Protein AF-A0A8T3X683-F1 (afdb_monomer_lite)

Structure (mmCIF, N/CA/C/O backbone):
data_AF-A0A8T3X683-F1
#
_entry.id   AF-A0A8T3X683-F1
#
loop_
_atom_site.group_PDB
_atom_site.id
_atom_site.type_symbol
_atom_site.label_atom_id
_atom_site.label_alt_id
_atom_site.label_comp_id
_atom_site.label_asym_id
_atom_site.label_entity_id
_atom_site.label_seq_id
_atom_site.pdbx_PDB_ins_code
_atom_site.Cartn_x
_atom_site.Cartn_y
_atom_site.Cartn_z
_atom_site.occupancy
_atom_site.B_iso_or_equiv
_atom_site.auth_seq_id
_atom_site.auth_comp_id
_atom_site.auth_asym_id
_atom_site.auth_atom_id
_atom_site.pdbx_PDB_model_num
ATOM 1 N N . MET A 1 1 ? -1.042 11.180 9.262 1.00 64.81 1 MET A N 1
ATOM 2 C CA . MET A 1 1 ? -1.759 9.898 9.081 1.00 64.81 1 MET A CA 1
ATOM 3 C C . MET A 1 1 ? -2.972 10.144 8.207 1.00 64.81 1 MET A C 1
ATOM 5 O O . MET A 1 1 ? -3.562 11.211 8.336 1.00 64.81 1 MET A O 1
ATOM 9 N N . GLY A 1 2 ? -3.279 9.216 7.298 1.00 88.31 2 GLY A N 1
ATOM 10 C CA . GLY A 1 2 ? -4.393 9.323 6.352 1.00 88.31 2 GLY A CA 1
ATOM 11 C C . GLY A 1 2 ? -5.440 8.230 6.573 1.00 88.31 2 GLY A C 1
ATOM 12 O O . GLY A 1 2 ? -5.437 7.555 7.604 1.00 88.31 2 GLY A O 1
ATOM 13 N N . ILE A 1 3 ? -6.312 8.053 5.583 1.00 94.94 3 ILE A N 1
ATOM 14 C CA . ILE A 1 3 ? -7.375 7.043 5.574 1.00 94.94 3 ILE A CA 1
ATOM 15 C C . ILE A 1 3 ? -7.085 6.023 4.474 1.00 94.94 3 ILE A C 1
ATOM 17 O O . ILE A 1 3 ? -6.629 6.385 3.393 1.00 94.94 3 ILE A O 1
ATOM 21 N N . CYS A 1 4 ? -7.311 4.745 4.766 1.00 95.88 4 CYS A N 1
ATOM 22 C CA . CYS A 1 4 ? -7.147 3.643 3.826 1.00 95.88 4 CYS A CA 1
ATOM 23 C C . CYS A 1 4 ? -8.298 3.683 2.819 1.00 95.88 4 CYS A C 1
ATOM 25 O O . CYS A 1 4 ? -9.450 3.518 3.225 1.00 95.88 4 CYS A O 1
ATOM 27 N N . ALA A 1 5 ? -8.021 3.820 1.520 1.00 94.19 5 ALA A N 1
ATOM 28 C CA . ALA A 1 5 ? -9.087 3.936 0.521 1.00 94.19 5 ALA A CA 1
ATOM 29 C C . ALA A 1 5 ? -9.920 2.652 0.343 1.00 94.19 5 ALA A C 1
ATOM 31 O O . ALA A 1 5 ? -10.957 2.678 -0.315 1.00 94.19 5 ALA A O 1
ATOM 32 N N . LYS A 1 6 ? -9.477 1.514 0.896 1.00 96.12 6 LYS A N 1
ATOM 33 C CA . LYS A 1 6 ? -10.190 0.230 0.797 1.00 96.12 6 LYS A CA 1
ATOM 34 C C . LYS A 1 6 ? -11.171 -0.041 1.928 1.00 96.12 6 LYS A C 1
ATOM 36 O O . LYS A 1 6 ? -12.218 -0.614 1.668 1.00 96.12 6 LYS A O 1
ATOM 41 N N . CYS A 1 7 ? -10.807 0.298 3.161 1.00 96.44 7 CYS A N 1
ATOM 42 C CA . CYS A 1 7 ? -11.588 -0.065 4.348 1.00 96.44 7 CYS A CA 1
ATOM 43 C C . CYS A 1 7 ? -11.957 1.136 5.220 1.00 96.44 7 CYS A C 1
ATOM 45 O O . CYS A 1 7 ? -12.435 0.944 6.333 1.00 96.44 7 CYS A O 1
ATOM 47 N N . GLU A 1 8 ? -11.628 2.352 4.772 1.00 95.88 8 GLU A N 1
ATOM 48 C CA . GLU A 1 8 ? -11.928 3.627 5.441 1.00 95.88 8 GLU A CA 1
ATOM 49 C C . GLU A 1 8 ? -11.347 3.762 6.864 1.00 95.88 8 GLU A C 1
ATOM 51 O O . GLU A 1 8 ? -11.609 4.726 7.578 1.00 95.88 8 GLU A O 1
ATOM 56 N N . GLY A 1 9 ? -10.498 2.815 7.270 1.00 95.31 9 GLY A N 1
ATOM 57 C CA . GLY A 1 9 ? -9.770 2.836 8.532 1.00 95.31 9 GLY A CA 1
ATOM 58 C C . GLY A 1 9 ? -8.501 3.684 8.462 1.00 95.31 9 GLY A C 1
ATOM 59 O O . GLY A 1 9 ? -8.055 4.099 7.393 1.00 95.31 9 GLY A O 1
ATOM 60 N N . GLU A 1 10 ? -7.874 3.906 9.614 1.00 97.12 10 GLU A N 1
ATOM 61 C CA . GLU A 1 10 ? -6.631 4.677 9.704 1.00 97.12 10 GLU A CA 1
ATOM 62 C C . GLU A 1 10 ? -5.466 3.999 8.956 1.00 97.12 10 GLU A C 1
ATOM 64 O O . GLU A 1 10 ? -5.327 2.769 8.942 1.00 97.12 10 GLU A O 1
ATOM 69 N N . THR A 1 11 ? -4.573 4.809 8.382 1.00 96.69 11 THR A N 1
ATOM 70 C CA . THR A 1 11 ? -3.264 4.356 7.889 1.00 96.69 11 THR A CA 1
ATOM 71 C C . THR A 1 11 ? -2.135 4.777 8.822 1.00 96.69 11 THR A C 1
ATOM 73 O O . THR A 1 11 ? -2.207 5.802 9.504 1.00 96.69 11 THR A O 1
ATOM 76 N N . GLU A 1 12 ? -1.058 3.995 8.840 1.00 95.50 12 GLU A N 1
ATOM 77 C CA . GLU A 1 12 ? 0.163 4.302 9.586 1.00 95.50 12 GLU A CA 1
ATOM 78 C C . GLU A 1 12 ? 1.424 4.008 8.765 1.00 95.50 12 GLU A C 1
ATOM 80 O O . GLU A 1 12 ? 1.831 2.865 8.569 1.00 95.50 12 GLU A O 1
ATOM 85 N N . GLY A 1 13 ? 2.085 5.066 8.299 1.00 95.12 13 GLY A N 1
ATOM 86 C CA . GLY A 1 13 ? 3.259 4.943 7.438 1.00 95.12 13 GLY A CA 1
ATOM 87 C C . GLY A 1 13 ? 2.925 4.361 6.063 1.00 95.12 13 GLY A C 1
ATOM 88 O O . GLY A 1 13 ? 1.788 4.443 5.591 1.00 95.12 13 GLY A O 1
ATOM 89 N N . TRP A 1 14 ? 3.937 3.780 5.426 1.00 96.56 14 TRP A N 1
ATOM 90 C CA . TRP A 1 14 ? 3.914 3.349 4.031 1.00 96.56 14 TRP A CA 1
ATOM 91 C C . TRP A 1 14 ? 4.418 1.916 3.888 1.00 96.56 14 TRP A C 1
ATOM 93 O O . TRP A 1 14 ? 5.187 1.419 4.719 1.00 96.56 14 TRP A O 1
ATOM 103 N N . LYS A 1 15 ? 3.949 1.228 2.848 1.00 96.75 15 LYS A N 1
ATOM 104 C CA . LYS A 1 15 ? 4.352 -0.132 2.506 1.00 96.75 15 LYS A CA 1
ATOM 105 C C . LYS A 1 15 ? 4.340 -0.333 0.999 1.00 96.75 15 LYS A C 1
ATOM 107 O O . LYS A 1 15 ? 3.352 -0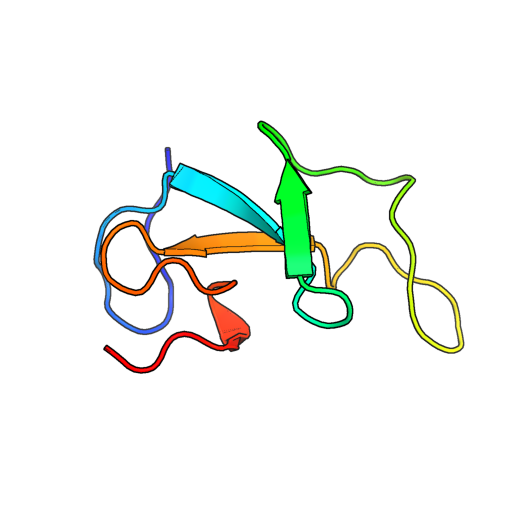.019 0.337 1.00 96.75 15 LYS A O 1
ATOM 112 N N . CYS A 1 16 ? 5.413 -0.904 0.469 1.00 96.62 16 CYS A N 1
ATOM 113 C CA . CYS A 1 16 ? 5.474 -1.292 -0.931 1.00 96.62 16 CYS A CA 1
ATOM 114 C C . CYS A 1 16 ? 4.541 -2.483 -1.195 1.00 96.62 16 CYS A C 1
ATOM 116 O O . CYS A 1 16 ? 4.666 -3.537 -0.571 1.00 96.62 16 CYS A O 1
ATOM 118 N N . ALA A 1 17 ? 3.614 -2.332 -2.137 1.00 95.50 17 ALA A N 1
ATOM 119 C CA . ALA A 1 17 ? 2.691 -3.382 -2.554 1.00 95.50 17 ALA A CA 1
ATOM 120 C C . ALA A 1 17 ? 3.376 -4.526 -3.328 1.00 95.50 17 ALA A C 1
ATOM 122 O O . ALA A 1 17 ? 2.773 -5.580 -3.497 1.00 95.50 17 ALA A O 1
ATOM 123 N N . ILE A 1 18 ? 4.614 -4.334 -3.797 1.00 95.88 18 ILE A N 1
ATOM 124 C CA . ILE A 1 18 ? 5.359 -5.350 -4.554 1.00 95.88 18 ILE A CA 1
ATOM 125 C C . ILE A 1 18 ? 6.258 -6.176 -3.633 1.00 95.88 18 ILE A C 1
ATOM 127 O O . ILE A 1 18 ? 6.119 -7.394 -3.575 1.00 95.88 18 ILE A O 1
ATOM 131 N N . CYS A 1 19 ? 7.158 -5.535 -2.885 1.00 95.69 19 CYS A N 1
ATOM 132 C CA . CYS A 1 19 ? 8.146 -6.240 -2.060 1.00 95.69 19 CYS A CA 1
ATOM 133 C C . CYS A 1 19 ? 7.847 -6.205 -0.551 1.00 95.69 19 CYS A C 1
ATOM 135 O O . CYS A 1 19 ? 8.535 -6.861 0.227 1.00 95.69 19 CYS A O 1
ATOM 137 N N . GLY A 1 20 ? 6.841 -5.441 -0.112 1.00 95.56 20 GLY A N 1
ATOM 138 C CA . GLY A 1 20 ? 6.428 -5.383 1.291 1.00 95.56 20 GLY A CA 1
ATOM 139 C C . GLY A 1 20 ? 7.307 -4.534 2.213 1.00 95.56 20 GLY A C 1
ATOM 140 O O . GLY A 1 20 ? 7.014 -4.488 3.408 1.00 95.56 20 GLY A O 1
ATOM 141 N N . VAL A 1 21 ? 8.341 -3.858 1.698 1.00 96.56 21 VAL A N 1
ATOM 142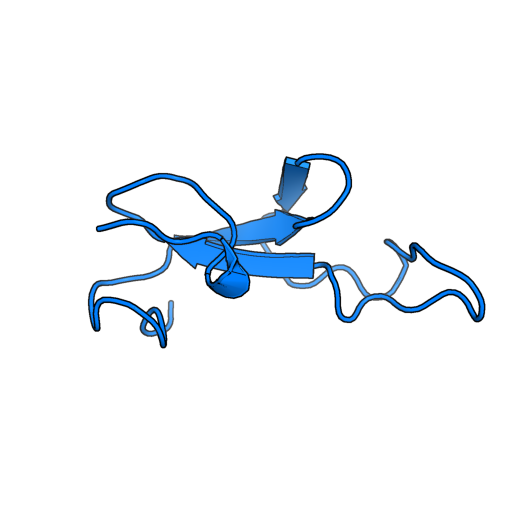 C CA . VAL A 1 21 ? 9.181 -2.938 2.487 1.00 96.56 21 VAL A CA 1
ATOM 143 C C . VAL A 1 21 ? 8.321 -1.845 3.114 1.00 96.56 21 VAL A C 1
ATOM 145 O O . VAL A 1 21 ? 7.445 -1.284 2.456 1.00 96.56 21 VAL A O 1
ATOM 148 N N . GLU A 1 22 ? 8.561 -1.565 4.394 1.00 96.44 22 GLU A N 1
ATOM 149 C CA . GLU A 1 22 ? 7.845 -0.545 5.157 1.00 96.44 22 GLU A CA 1
ATOM 150 C C . GLU A 1 22 ? 8.691 0.723 5.293 1.00 96.44 22 GLU A C 1
ATOM 152 O O . GLU A 1 22 ? 9.896 0.651 5.533 1.00 96.44 22 GLU A O 1
ATOM 157 N N . ALA A 1 23 ? 8.041 1.879 5.195 1.00 94.62 23 ALA A N 1
ATOM 158 C CA . ALA A 1 23 ? 8.663 3.186 5.357 1.00 94.62 23 ALA A CA 1
ATOM 159 C C . ALA A 1 23 ? 7.807 4.078 6.268 1.00 94.62 23 ALA A C 1
ATOM 161 O O . ALA A 1 23 ? 6.599 3.872 6.429 1.00 94.62 23 ALA A O 1
ATOM 162 N N . LYS A 1 24 ? 8.437 5.064 6.916 1.00 94.00 24 LYS A N 1
ATOM 163 C CA . LYS A 1 24 ? 7.717 6.050 7.746 1.00 94.00 24 LYS A CA 1
ATOM 164 C C . LYS A 1 24 ? 6.964 7.068 6.886 1.00 94.00 24 LYS A C 1
ATOM 166 O O . LYS A 1 24 ? 5.883 7.508 7.268 1.00 94.00 24 LYS A O 1
ATOM 171 N N . GLU A 1 25 ? 7.512 7.376 5.720 1.00 94.44 25 GLU A N 1
ATOM 172 C CA . GLU A 1 25 ? 7.001 8.305 4.716 1.00 94.44 25 GLU A CA 1
ATOM 173 C C . GLU A 1 25 ? 7.067 7.670 3.321 1.00 94.44 25 GLU A C 1
ATOM 175 O O . GLU A 1 25 ? 7.600 6.569 3.167 1.00 94.44 25 GLU A O 1
ATOM 180 N N . HIS A 1 26 ? 6.467 8.330 2.332 1.00 93.31 26 HIS A N 1
ATOM 181 C CA . HIS A 1 26 ? 6.513 7.878 0.945 1.00 93.31 26 HIS A CA 1
ATOM 182 C C . HIS A 1 26 ? 7.949 7.978 0.430 1.00 93.31 26 HIS A C 1
ATOM 184 O O . HIS A 1 26 ? 8.572 9.029 0.539 1.00 93.31 26 HIS A O 1
ATOM 190 N N . ASP A 1 27 ? 8.469 6.874 -0.098 1.00 91.88 27 ASP A N 1
ATOM 191 C CA . ASP A 1 27 ? 9.833 6.789 -0.614 1.00 91.88 27 ASP A CA 1
ATOM 192 C C . ASP A 1 27 ? 9.804 6.817 -2.143 1.00 91.88 27 ASP A C 1
ATOM 194 O O . ASP A 1 27 ? 9.535 5.802 -2.787 1.00 91.88 27 ASP A O 1
ATOM 198 N N . SER A 1 28 ? 10.087 7.988 -2.714 1.00 92.50 28 SER A N 1
ATOM 199 C CA . SER A 1 28 ? 10.137 8.202 -4.163 1.00 92.50 28 SER A CA 1
ATOM 200 C C . SER A 1 28 ? 11.325 7.518 -4.843 1.00 92.50 28 SER A C 1
ATOM 202 O O . SER A 1 28 ? 11.351 7.430 -6.065 1.00 92.50 28 SER A O 1
ATOM 204 N N . THR A 1 29 ? 12.302 7.023 -4.076 1.00 93.69 29 THR A N 1
ATOM 205 C CA . THR A 1 29 ? 13.438 6.248 -4.603 1.00 93.69 29 THR A CA 1
ATOM 206 C C . THR A 1 29 ? 13.170 4.741 -4.594 1.00 93.69 29 THR A C 1
ATOM 208 O O . THR A 1 29 ? 13.931 3.961 -5.169 1.00 93.69 29 THR 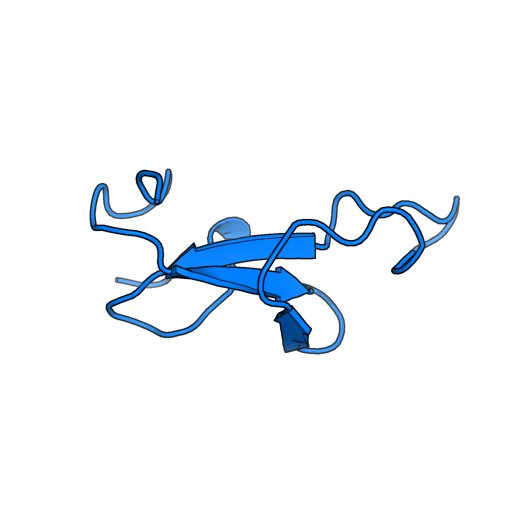A O 1
ATOM 211 N N . HIS A 1 30 ? 12.072 4.313 -3.963 1.00 94.56 30 HIS A N 1
ATOM 212 C CA . HIS A 1 30 ? 11.652 2.919 -3.890 1.00 94.56 30 HIS A CA 1
ATOM 213 C C . HIS A 1 30 ? 10.809 2.528 -5.106 1.00 94.56 30 HIS A C 1
ATOM 215 O O . HIS A 1 30 ? 9.586 2.380 -5.027 1.00 94.56 30 HIS A O 1
ATOM 221 N N . GLU A 1 31 ? 11.463 2.339 -6.244 1.00 96.06 31 GLU A N 1
ATOM 222 C CA . GLU A 1 31 ? 10.787 2.071 -7.511 1.00 96.06 31 GLU A CA 1
ATOM 223 C C . GLU A 1 31 ? 10.704 0.574 -7.831 1.00 96.06 31 GLU A C 1
ATOM 225 O O . GLU A 1 31 ? 11.642 -0.192 -7.604 1.00 96.06 31 GLU A O 1
ATOM 230 N N . HIS A 1 32 ? 9.570 0.150 -8.393 1.00 93.25 32 HIS A N 1
ATOM 231 C CA . HIS A 1 32 ? 9.363 -1.208 -8.908 1.00 93.25 32 HIS A CA 1
ATOM 232 C C . HIS A 1 32 ? 8.569 -1.172 -10.218 1.00 93.25 32 HIS A C 1
ATOM 234 O O . HIS A 1 32 ? 7.801 -0.241 -10.456 1.00 93.25 32 HIS A O 1
ATOM 240 N N . GLY A 1 33 ? 8.696 -2.228 -11.025 1.00 85.56 33 GLY A N 1
ATOM 241 C CA . GLY A 1 33 ? 7.982 -2.389 -12.298 1.00 85.56 33 GLY A CA 1
ATOM 242 C C . GLY A 1 33 ? 8.789 -1.965 -13.528 1.00 85.56 33 GLY A C 1
ATOM 243 O O . GLY A 1 33 ? 9.951 -1.587 -13.417 1.00 85.56 33 GLY A O 1
ATOM 244 N N . ASP A 1 34 ? 8.153 -2.064 -14.699 1.00 89.31 34 ASP A N 1
ATOM 245 C CA . ASP A 1 34 ? 8.660 -1.560 -15.980 1.00 89.31 34 ASP A CA 1
ATOM 246 C C . ASP A 1 34 ? 7.537 -0.755 -16.683 1.00 89.31 34 ASP A C 1
ATOM 248 O O . ASP A 1 34 ? 6.490 -1.332 -17.002 1.00 89.31 34 ASP A O 1
ATOM 252 N N . PRO A 1 35 ? 7.682 0.577 -16.849 1.00 90.44 35 PRO A N 1
ATOM 253 C CA . PRO A 1 35 ? 8.789 1.387 -16.338 1.00 90.44 35 PRO A CA 1
ATOM 254 C C . PRO A 1 35 ? 8.823 1.419 -14.794 1.00 90.44 35 PRO A C 1
ATOM 256 O O . PRO A 1 35 ? 7.779 1.226 -14.157 1.00 90.44 35 PRO A O 1
ATOM 259 N N . PRO A 1 36 ? 10.001 1.665 -14.188 1.00 93.00 36 PRO A N 1
ATOM 260 C CA . PRO A 1 36 ? 10.131 1.815 -12.742 1.00 93.00 36 PRO A CA 1
ATOM 261 C C . PRO A 1 36 ? 9.247 2.961 -12.235 1.00 93.00 36 PRO A C 1
ATOM 263 O O . PRO A 1 36 ? 9.136 4.010 -12.870 1.00 93.00 36 PRO A O 1
ATOM 266 N N . SER A 1 37 ? 8.555 2.725 -11.119 1.00 93.38 37 SER A N 1
ATOM 267 C CA . SER A 1 37 ? 7.732 3.733 -10.454 1.00 93.38 37 SER A CA 1
ATOM 268 C C . SER A 1 37 ? 7.610 3.455 -8.958 1.00 93.38 37 SER A C 1
ATOM 270 O O . SER A 1 37 ? 7.447 2.310 -8.524 1.00 93.38 37 SER A O 1
ATOM 272 N N . ASP A 1 38 ? 7.606 4.521 -8.167 1.00 94.19 38 ASP A N 1
ATOM 273 C CA . ASP A 1 38 ? 7.378 4.516 -6.720 1.00 94.19 38 ASP A CA 1
ATOM 274 C C . ASP A 1 38 ? 5.892 4.393 -6.335 1.00 94.19 38 ASP A C 1
ATOM 276 O O . ASP A 1 38 ? 5.565 4.254 -5.155 1.00 94.19 38 ASP A O 1
ATOM 280 N N . ARG A 1 39 ? 4.973 4.369 -7.314 1.00 94.19 39 ARG A N 1
ATOM 281 C CA . ARG A 1 39 ? 3.516 4.275 -7.086 1.00 94.19 39 ARG A CA 1
ATOM 282 C C . ARG A 1 39 ? 3.102 3.059 -6.260 1.00 94.19 39 ARG A C 1
ATOM 284 O O . ARG A 1 39 ? 1.969 2.964 -5.813 1.00 94.19 39 ARG A O 1
ATOM 291 N N . HIS A 1 40 ? 3.976 2.066 -6.142 1.00 94.19 40 HIS A N 1
ATOM 292 C CA . HIS A 1 40 ? 3.724 0.860 -5.368 1.00 94.19 40 HIS A CA 1
ATOM 293 C C . HIS A 1 40 ? 3.997 1.063 -3.875 1.00 94.19 40 HIS A C 1
ATOM 295 O O . HIS A 1 40 ? 3.469 0.298 -3.068 1.00 94.19 40 HIS A O 1
ATOM 301 N N . CYS A 1 41 ? 4.764 2.087 -3.497 1.00 95.12 41 CYS A N 1
ATOM 302 C CA . CYS A 1 41 ? 4.874 2.558 -2.126 1.00 95.12 41 CYS A CA 1
ATOM 303 C C . CYS A 1 41 ? 3.572 3.279 -1.770 1.00 95.12 41 CYS A C 1
ATOM 305 O O . CYS A 1 41 ? 3.330 4.396 -2.207 1.00 95.12 41 CYS A O 1
ATOM 307 N N . MET A 1 42 ? 2.706 2.608 -1.013 1.00 95.06 42 MET A N 1
ATOM 308 C CA . MET A 1 42 ? 1.346 3.066 -0.716 1.00 95.06 42 MET A CA 1
ATOM 309 C C . MET A 1 42 ? 1.136 3.183 0.802 1.00 95.06 42 MET A C 1
ATOM 311 O O . MET A 1 42 ? 1.804 2.470 1.560 1.00 95.06 42 MET A O 1
ATOM 315 N N . PRO A 1 43 ? 0.195 4.014 1.284 1.00 96.69 43 PRO A N 1
ATOM 316 C CA . PRO A 1 43 ? -0.193 4.066 2.691 1.00 96.69 43 PRO A CA 1
ATOM 317 C C . PRO A 1 43 ? -0.461 2.672 3.273 1.00 96.69 43 PRO A C 1
ATOM 319 O O . PRO A 1 43 ? -1.141 1.845 2.663 1.00 96.69 43 PRO A O 1
ATOM 322 N N . LYS A 1 44 ? 0.071 2.383 4.464 1.00 97.12 44 LYS A N 1
ATOM 323 C CA . LYS A 1 44 ? -0.120 1.086 5.131 1.00 97.12 44 LYS A CA 1
ATOM 324 C C . LYS A 1 44 ? -1.361 1.130 6.014 1.00 97.12 44 LYS A C 1
ATOM 326 O O . LYS A 1 44 ? -1.443 1.945 6.928 1.00 97.12 44 LYS A O 1
ATOM 331 N N . CYS A 1 45 ? -2.313 0.231 5.783 1.00 97.12 45 CYS A N 1
ATOM 332 C CA . CYS A 1 45 ? -3.495 0.093 6.633 1.00 97.12 45 CYS A CA 1
ATOM 333 C C . CYS A 1 45 ? -3.086 -0.310 8.060 1.00 97.12 45 CYS A C 1
AT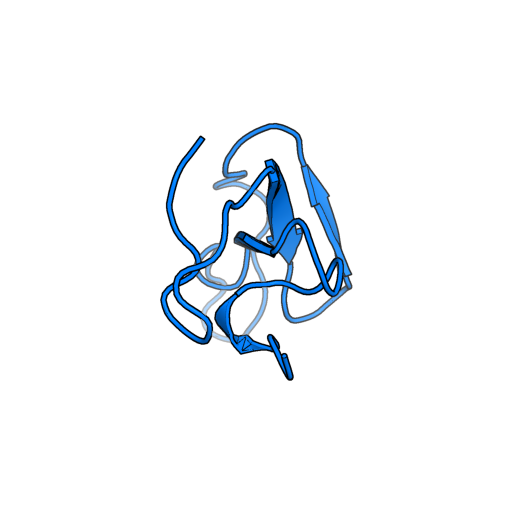OM 335 O O . CYS A 1 45 ? -2.358 -1.291 8.242 1.00 97.12 45 CYS A O 1
ATOM 337 N N . LYS A 1 46 ? -3.583 0.413 9.071 1.00 96.38 46 LYS A N 1
ATOM 338 C CA . LYS A 1 46 ? -3.320 0.136 10.494 1.00 96.38 46 LYS A CA 1
ATOM 339 C C . LYS A 1 46 ? -3.861 -1.226 10.930 1.00 96.38 46 LYS A C 1
ATOM 341 O O . LYS A 1 46 ? -3.197 -1.942 11.671 1.00 96.38 46 LYS A O 1
ATOM 346 N N . THR A 1 47 ? -5.022 -1.616 10.403 1.00 95.56 47 THR A N 1
ATOM 347 C CA . THR A 1 47 ? -5.721 -2.851 10.782 1.00 95.56 47 THR A CA 1
ATOM 348 C C . THR A 1 47 ? -5.060 -4.104 10.207 1.00 95.56 47 THR A C 1
ATOM 350 O O . THR A 1 47 ? -4.647 -4.978 10.963 1.00 95.56 47 THR A O 1
ATOM 353 N N . CYS A 1 48 ? -4.924 -4.215 8.878 1.00 95.94 48 CYS A N 1
ATOM 354 C CA . CYS A 1 48 ? -4.365 -5.424 8.250 1.00 95.94 48 CYS A CA 1
ATOM 355 C C . CYS A 1 48 ? -2.864 -5.354 7.945 1.00 95.94 48 CYS A C 1
ATOM 357 O O . CYS A 1 48 ? -2.306 -6.338 7.461 1.00 95.94 48 CYS A O 1
ATOM 359 N N . ARG A 1 49 ? -2.196 -4.216 8.192 1.00 95.56 49 ARG A N 1
ATOM 360 C CA . ARG A 1 49 ? -0.743 -4.027 7.989 1.00 95.56 49 ARG A CA 1
ATOM 361 C C . ARG A 1 49 ? -0.264 -4.248 6.547 1.00 95.56 49 ARG A C 1
ATOM 363 O O . ARG A 1 49 ? 0.935 -4.434 6.303 1.00 95.56 49 ARG A O 1
ATOM 370 N N . LYS A 1 50 ? -1.186 -4.216 5.585 1.00 96.62 50 LYS A N 1
ATOM 371 C CA . LYS A 1 50 ? -0.911 -4.275 4.145 1.00 96.62 50 LYS A CA 1
ATOM 372 C C . LYS A 1 50 ? -0.881 -2.866 3.554 1.00 96.62 50 LYS A C 1
ATOM 374 O O . LYS A 1 50 ? -1.480 -1.945 4.108 1.00 96.62 50 LYS A O 1
ATOM 379 N N . ALA A 1 51 ? -0.185 -2.713 2.429 1.00 96.50 51 ALA A N 1
ATOM 380 C CA . ALA A 1 51 ? -0.336 -1.548 1.559 1.00 96.50 51 ALA A CA 1
ATOM 381 C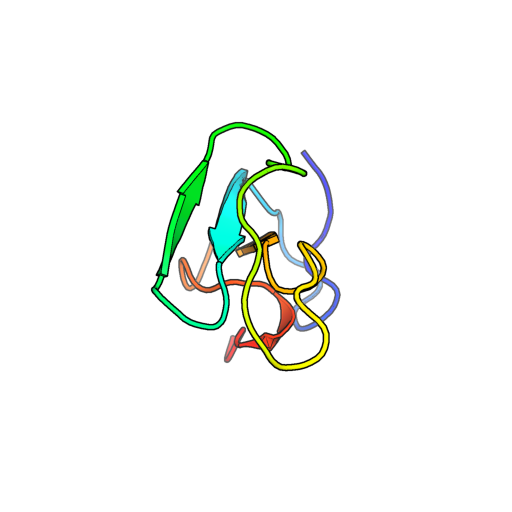 C . ALA A 1 51 ? -1.821 -1.369 1.206 1.00 96.50 51 ALA A C 1
ATOM 383 O O . ALA A 1 51 ? -2.504 -2.376 1.008 1.00 96.50 51 ALA A O 1
ATOM 384 N N . GLU A 1 52 ? -2.331 -0.138 1.125 1.00 95.56 52 GLU A N 1
ATOM 385 C CA . GLU A 1 52 ? -3.778 0.100 1.002 1.00 95.56 52 GLU A CA 1
ATOM 386 C C . GLU A 1 52 ? -4.394 -0.616 -0.203 1.00 95.56 52 GLU A C 1
ATOM 388 O O . GLU A 1 52 ? -5.469 -1.193 -0.090 1.00 95.56 52 GLU A O 1
ATOM 393 N N . VAL A 1 53 ? -3.674 -0.688 -1.326 1.00 95.56 53 VAL A N 1
ATOM 394 C CA . VAL A 1 53 ? -4.127 -1.372 -2.546 1.00 95.56 53 VAL A CA 1
ATOM 395 C C . VAL A 1 53 ? -4.309 -2.884 -2.352 1.00 95.56 53 VAL A C 1
ATOM 397 O O . VAL A 1 53 ? -5.106 -3.503 -3.053 1.00 95.56 53 VAL A O 1
ATOM 400 N N . LEU A 1 54 ? -3.613 -3.467 -1.371 1.00 96.50 54 LEU A N 1
ATOM 401 C CA . LEU A 1 54 ? -3.697 -4.876 -0.974 1.00 96.50 54 LEU A CA 1
ATOM 402 C C . LEU A 1 54 ? -4.536 -5.092 0.294 1.00 96.50 54 LEU A C 1
ATOM 404 O O . LEU A 1 54 ? -4.564 -6.206 0.828 1.00 96.50 54 LEU A O 1
ATOM 408 N N . CYS A 1 55 ? -5.169 -4.043 0.824 1.00 96.56 55 CYS A N 1
ATOM 409 C CA . CYS A 1 55 ? -6.015 -4.154 2.001 1.00 96.56 55 CYS A CA 1
ATOM 410 C C . CYS A 1 55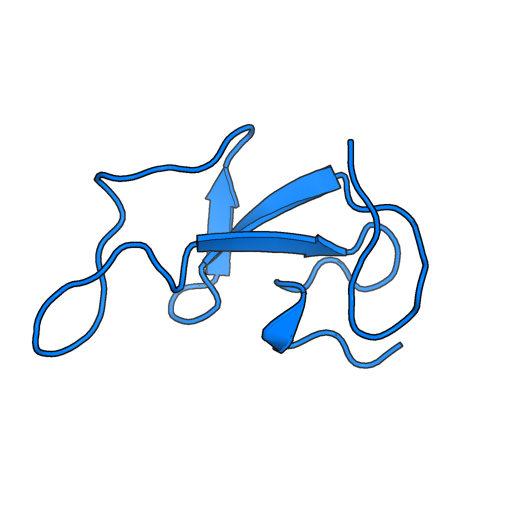 ? -7.160 -5.143 1.741 1.00 96.56 55 CYS A C 1
ATOM 412 O O . CYS A 1 55 ? -7.781 -5.137 0.678 1.00 96.56 55 CYS A O 1
ATOM 414 N N . SER A 1 56 ? -7.412 -5.997 2.730 1.00 94.38 56 SER A N 1
ATOM 415 C CA . SER A 1 56 ? -8.433 -7.048 2.695 1.00 94.38 56 SER A CA 1
ATOM 416 C C . SER A 1 56 ? -9.273 -7.059 3.977 1.00 94.38 56 SER A C 1
ATOM 418 O O . SER A 1 56 ? -9.674 -8.132 4.423 1.00 94.38 56 SER A O 1
ATOM 420 N N . CYS A 1 57 ? -9.390 -5.895 4.625 1.00 94.06 57 CYS A N 1
ATOM 421 C CA . CYS A 1 57 ? -10.274 -5.673 5.768 1.00 94.06 57 CYS A CA 1
ATOM 422 C C . CYS A 1 57 ? -11.737 -5.632 5.335 1.00 94.06 57 CYS A C 1
ATOM 424 O O . CYS A 1 57 ? -11.983 -5.224 4.178 1.00 94.06 57 CYS A O 1
#

pLDDT: mean 94.29, std 4.51, range [64.81, 97.12]

Sequence (57 aa):
MGICAKCEGETEGWKCAICGVEAKEHDSTHEHGDPPSDRHCMPKCKTCRKAEVLCSC

Radius of gyration: 10.55 Å; chains: 1; bounding box: 25×17×27 Å

Foldseek 3Di:
DDAQPQPRADFAFWAQQPPGDTDRHQDQVPFDDVVTGSVRTATAGPVPRHHSVPDDD

Secondary structure (DSSP, 8-state):
--B-TTT--BEEEEEETTT--EESS--TT--BTTTTBGGGEEEEETTT-SBGGG---